Protein AF-A0A7U8C8L4-F1 (afdb_monomer_lite)

pLDDT: mean 82.39, std 16.17, range [39.78, 97.5]

Radius of gyration: 24.32 Å; chains: 1; bounding box: 58×48×78 Å

Structure (mmCIF, N/CA/C/O backbone):
data_AF-A0A7U8C8L4-F1
#
_entry.id   AF-A0A7U8C8L4-F1
#
loop_
_atom_site.group_PDB
_atom_site.id
_atom_site.type_symbol
_atom_site.label_atom_id
_atom_site.label_alt_id
_atom_site.label_comp_id
_atom_site.label_asym_id
_atom_site.label_entity_id
_atom_site.label_seq_id
_atom_site.pdbx_PDB_ins_code
_atom_site.Cartn_x
_atom_site.Cartn_y
_atom_site.Cartn_z
_atom_site.occupancy
_atom_site.B_iso_or_equiv
_atom_site.auth_seq_id
_atom_site.auth_comp_id
_atom_site.auth_asym_id
_atom_site.auth_atom_id
_atom_site.pdbx_PDB_model_num
ATOM 1 N N . MET A 1 1 ? 29.418 40.273 -52.255 1.00 39.78 1 MET A N 1
ATOM 2 C CA . MET A 1 1 ? 29.551 38.890 -51.744 1.00 39.78 1 MET A CA 1
ATOM 3 C C . MET A 1 1 ? 29.027 38.856 -50.315 1.00 39.78 1 MET A C 1
ATOM 5 O O . MET A 1 1 ? 29.601 39.524 -49.470 1.00 39.78 1 MET A O 1
ATOM 9 N N . LYS A 1 2 ? 27.901 38.180 -50.057 1.00 42.75 2 LYS A N 1
ATOM 10 C CA . LYS A 1 2 ? 27.350 37.971 -48.706 1.00 42.75 2 LYS A CA 1
ATOM 11 C C . LYS A 1 2 ? 27.280 36.465 -48.476 1.00 42.75 2 LYS A C 1
ATOM 13 O O . LYS A 1 2 ? 26.476 35.795 -49.112 1.00 42.75 2 LYS A O 1
ATOM 18 N N . THR A 1 3 ? 28.157 35.938 -47.633 1.00 45.53 3 THR A N 1
ATOM 19 C CA . THR A 1 3 ? 28.126 34.543 -47.192 1.00 45.53 3 THR A CA 1
ATOM 20 C C . THR A 1 3 ? 27.130 34.429 -46.042 1.00 45.53 3 THR A C 1
ATOM 22 O O . THR A 1 3 ? 27.342 34.965 -44.958 1.00 45.53 3 THR A O 1
ATOM 25 N N . ILE A 1 4 ? 25.995 33.782 -46.303 1.00 55.31 4 ILE A N 1
ATOM 26 C CA . ILE A 1 4 ? 24.998 33.454 -45.282 1.00 55.31 4 ILE A CA 1
ATOM 27 C C . ILE A 1 4 ? 25.483 32.179 -44.591 1.00 55.31 4 ILE A C 1
ATOM 29 O O . ILE A 1 4 ? 25.500 31.103 -45.184 1.00 55.31 4 ILE A O 1
ATOM 33 N N . SER A 1 5 ? 25.941 32.330 -43.351 1.00 51.25 5 SER A N 1
ATOM 34 C CA . SER A 1 5 ? 26.346 31.228 -42.483 1.00 51.25 5 SER A CA 1
ATOM 35 C C . SER A 1 5 ? 25.094 30.622 -41.844 1.00 51.25 5 SER A C 1
ATOM 37 O O . SER A 1 5 ? 24.495 31.221 -40.951 1.00 51.25 5 SER A O 1
ATOM 39 N N . HIS A 1 6 ? 24.650 29.466 -42.339 1.00 51.16 6 HIS A N 1
ATOM 40 C CA . HIS A 1 6 ? 23.558 28.704 -41.735 1.00 51.16 6 HIS A CA 1
ATOM 41 C C . HIS A 1 6 ? 24.100 27.856 -40.582 1.00 51.16 6 HIS A C 1
ATOM 43 O O . HIS A 1 6 ? 24.660 26.780 -40.782 1.00 51.16 6 HIS A O 1
ATOM 49 N N . LEU A 1 7 ? 23.931 28.364 -39.362 1.00 57.16 7 LEU A N 1
ATOM 50 C CA . LEU A 1 7 ? 24.198 27.638 -38.126 1.00 57.16 7 LEU A CA 1
ATOM 51 C C . LEU A 1 7 ? 23.094 26.585 -37.912 1.00 57.16 7 LEU A C 1
ATOM 53 O O . LEU A 1 7 ? 21.990 26.910 -37.478 1.00 57.16 7 LEU A O 1
ATOM 57 N N . PHE A 1 8 ? 23.378 25.324 -38.242 1.00 57.41 8 PHE A N 1
ATOM 58 C CA . PHE A 1 8 ? 22.515 24.186 -37.915 1.00 57.41 8 PHE A CA 1
ATOM 59 C C . PHE A 1 8 ? 22.653 23.848 -36.425 1.00 57.41 8 PHE A C 1
ATOM 61 O O . PHE A 1 8 ? 23.671 23.314 -35.989 1.00 57.41 8 PHE A O 1
ATOM 68 N N . ILE A 1 9 ? 21.622 24.155 -35.636 1.00 66.44 9 ILE A N 1
ATOM 69 C CA . ILE A 1 9 ? 21.519 23.723 -34.238 1.00 66.44 9 ILE A CA 1
ATOM 70 C C . ILE A 1 9 ? 21.009 22.278 -34.237 1.00 66.44 9 ILE A C 1
ATOM 72 O O . ILE A 1 9 ? 19.838 22.021 -34.513 1.00 66.44 9 ILE A O 1
ATOM 76 N N . ALA A 1 10 ? 21.895 21.326 -33.951 1.00 62.41 10 ALA A N 1
ATOM 77 C CA . ALA A 1 10 ? 21.530 19.930 -33.745 1.00 62.41 10 ALA A CA 1
ATOM 78 C C . ALA A 1 10 ? 20.925 19.758 -32.341 1.00 62.41 10 ALA A C 1
ATOM 80 O O . ALA A 1 10 ? 21.629 19.847 -31.336 1.00 62.41 10 ALA A O 1
ATOM 81 N N . LEU A 1 11 ? 19.614 19.519 -32.270 1.00 63.62 11 LEU A N 1
ATOM 82 C CA . LEU A 1 11 ? 18.916 19.184 -31.030 1.00 63.62 11 LEU A CA 1
ATOM 83 C C . LEU A 1 11 ? 19.072 17.674 -30.777 1.00 63.62 11 LEU A C 1
ATOM 85 O O . LEU A 1 11 ? 18.317 16.863 -31.312 1.00 63.62 11 LEU A O 1
ATOM 89 N N . SER A 1 12 ? 20.083 17.268 -30.009 1.00 66.56 12 SER A N 1
ATOM 90 C CA . SER A 1 12 ? 20.223 15.874 -29.583 1.00 66.56 12 SER A CA 1
ATOM 91 C C . SER A 1 12 ? 19.202 15.568 -28.485 1.00 66.56 12 SER A C 1
ATOM 93 O O . SER A 1 12 ? 19.330 15.995 -27.339 1.00 66.56 12 SER A O 1
ATOM 95 N N . VAL A 1 13 ? 18.155 14.819 -28.840 1.00 69.44 13 VAL A N 1
ATOM 96 C CA . VAL A 1 13 ? 17.206 14.262 -27.870 1.00 69.44 13 VAL A CA 1
ATOM 97 C C . VAL A 1 13 ? 17.934 13.187 -27.068 1.00 69.44 13 VAL A C 1
ATOM 99 O O . VAL A 1 13 ? 18.140 12.067 -27.531 1.00 69.44 13 VAL A O 1
ATOM 102 N N . VAL A 1 14 ? 18.358 13.539 -25.857 1.00 70.81 14 VAL A N 1
ATOM 103 C CA . VAL A 1 14 ? 18.862 12.569 -24.885 1.00 70.81 14 VAL A CA 1
ATOM 104 C C . VAL A 1 14 ? 17.651 11.851 -24.292 1.00 70.81 14 VAL A C 1
ATOM 106 O O . VAL A 1 14 ? 16.959 12.390 -23.431 1.00 70.81 14 VAL A O 1
ATOM 109 N N . CYS A 1 15 ? 17.370 10.636 -24.767 1.00 60.38 15 CYS A N 1
ATOM 110 C CA . CYS A 1 15 ? 16.379 9.755 -24.153 1.00 60.38 15 CYS A CA 1
ATOM 111 C C . CYS A 1 15 ? 16.903 9.287 -22.790 1.00 60.38 15 CYS A C 1
ATOM 113 O O . CYS A 1 15 ? 17.660 8.320 -22.696 1.00 60.38 15 CYS A O 1
ATOM 115 N N . THR A 1 16 ? 16.522 9.976 -21.717 1.00 64.06 16 THR A N 1
ATOM 116 C CA . THR A 1 16 ? 16.700 9.445 -20.368 1.00 64.06 16 THR A CA 1
ATOM 117 C C . THR A 1 16 ? 15.695 8.314 -20.159 1.00 64.06 16 THR A C 1
ATOM 119 O O . THR A 1 16 ? 14.498 8.460 -20.407 1.00 64.06 16 THR A O 1
ATOM 122 N N . ASN A 1 17 ? 16.181 7.151 -19.723 1.00 57.06 17 ASN A N 1
ATOM 123 C CA . ASN A 1 17 ? 15.323 6.035 -19.337 1.00 57.06 17 ASN A CA 1
ATOM 124 C C . ASN A 1 17 ? 14.608 6.398 -18.027 1.00 57.06 17 ASN A C 1
ATOM 126 O O . ASN A 1 17 ? 15.096 6.096 -16.938 1.00 57.06 17 ASN A O 1
ATOM 130 N N . VAL A 1 18 ? 13.467 7.082 -18.122 1.00 66.62 18 VAL A N 1
ATOM 131 C CA . VAL A 1 18 ? 12.547 7.239 -16.994 1.00 66.62 18 VAL A CA 1
ATOM 132 C C . VAL A 1 18 ? 11.972 5.861 -16.697 1.00 66.62 18 VAL A C 1
ATOM 134 O O . VAL A 1 18 ? 11.106 5.360 -17.410 1.00 66.62 18 VAL A O 1
ATOM 137 N N . VAL A 1 19 ? 12.484 5.221 -15.648 1.00 69.38 19 VAL A N 1
ATOM 138 C CA . VAL A 1 19 ? 11.859 4.019 -15.100 1.00 69.38 19 VAL A CA 1
ATOM 139 C C . VAL A 1 19 ? 10.540 4.468 -14.480 1.00 69.38 19 VAL A C 1
ATOM 141 O O . VAL A 1 19 ? 10.538 5.246 -13.524 1.00 69.38 19 VAL A O 1
ATOM 144 N N . ALA A 1 20 ? 9.423 4.019 -15.052 1.00 80.12 20 ALA A N 1
ATOM 145 C CA . ALA A 1 20 ? 8.114 4.227 -14.454 1.00 80.12 20 ALA A CA 1
ATOM 146 C C . ALA A 1 20 ? 8.134 3.654 -13.029 1.00 80.12 20 ALA A C 1
ATOM 148 O O . ALA A 1 20 ? 8.595 2.534 -12.803 1.00 80.12 20 ALA A O 1
ATOM 149 N N . GLU A 1 21 ? 7.691 4.448 -12.059 1.00 90.88 21 GLU A N 1
ATOM 150 C CA . GLU A 1 21 ? 7.611 4.044 -10.661 1.00 90.88 21 GLU A CA 1
ATOM 151 C C . GLU A 1 21 ? 6.264 4.485 -10.105 1.00 90.88 21 GLU A C 1
ATOM 153 O O . GLU A 1 21 ? 5.919 5.668 -10.202 1.00 90.88 21 GLU A O 1
ATOM 158 N N . VAL A 1 22 ? 5.549 3.547 -9.480 1.00 94.31 22 VAL A N 1
ATOM 159 C CA . VAL A 1 22 ? 4.320 3.814 -8.734 1.00 94.31 22 VAL A CA 1
ATOM 160 C C . VAL A 1 22 ? 4.601 4.914 -7.725 1.00 94.31 22 VAL A C 1
ATOM 162 O O . VAL A 1 22 ? 5.500 4.793 -6.890 1.00 94.31 22 VAL A O 1
ATOM 165 N N . LYS A 1 23 ? 3.829 5.991 -7.794 1.00 94.62 23 LYS A N 1
ATOM 166 C CA . LYS A 1 23 ? 3.961 7.161 -6.929 1.00 94.62 23 LYS A CA 1
ATOM 167 C C . LYS A 1 23 ? 3.084 7.015 -5.695 1.00 94.62 23 LYS A C 1
ATOM 169 O O . LYS A 1 23 ? 2.003 6.433 -5.747 1.00 94.62 23 LYS A O 1
ATOM 174 N N . ASP A 1 24 ? 3.522 7.614 -4.593 1.00 95.19 24 ASP A N 1
ATOM 175 C CA . ASP A 1 24 ? 2.828 7.529 -3.303 1.00 95.19 24 ASP A CA 1
ATOM 176 C C . ASP A 1 24 ? 1.371 8.000 -3.404 1.00 95.19 24 ASP A C 1
ATOM 178 O O . ASP A 1 24 ? 0.472 7.322 -2.916 1.00 95.19 24 ASP A O 1
ATOM 182 N N . TYR A 1 25 ? 1.102 9.093 -4.129 1.00 95.56 25 TYR A N 1
ATOM 183 C CA . TYR A 1 25 ? -0.261 9.610 -4.303 1.00 95.56 25 TYR A CA 1
ATOM 184 C C . TYR A 1 25 ? -1.214 8.606 -4.978 1.00 95.56 25 TYR A C 1
ATOM 186 O O . TYR A 1 25 ? -2.409 8.602 -4.678 1.00 95.56 25 TYR A O 1
ATOM 194 N N . GLN A 1 26 ? -0.708 7.734 -5.859 1.00 96.75 26 GLN A N 1
ATOM 195 C CA . GLN A 1 26 ? -1.521 6.702 -6.510 1.00 96.75 26 GLN A CA 1
ATOM 196 C C . GLN A 1 26 ? -1.948 5.640 -5.49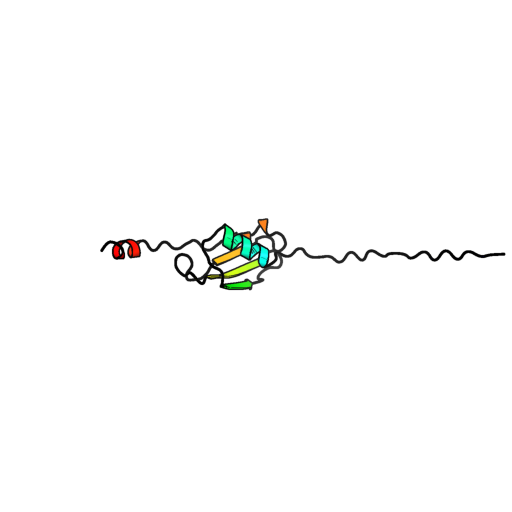0 1.00 96.75 26 GLN A C 1
ATOM 198 O O . GLN A 1 26 ? -3.110 5.234 -5.461 1.00 96.75 26 GLN A O 1
ATOM 203 N N . VAL A 1 27 ? -1.035 5.254 -4.593 1.00 96.88 27 VAL A N 1
ATOM 204 C CA . VAL A 1 27 ? -1.307 4.315 -3.494 1.00 96.88 27 VAL A CA 1
ATOM 205 C C . VAL A 1 27 ? -2.269 4.930 -2.479 1.00 96.88 27 VAL A C 1
ATOM 207 O O . VAL A 1 27 ? -3.207 4.268 -2.043 1.00 96.88 27 VAL A O 1
ATOM 210 N N . ILE A 1 28 ? -2.093 6.212 -2.148 1.00 96.19 28 ILE A N 1
ATOM 211 C CA . ILE A 1 28 ? -3.002 6.952 -1.259 1.00 96.19 28 ILE A CA 1
ATOM 212 C C . ILE A 1 28 ? -4.424 6.949 -1.825 1.00 96.19 28 ILE A C 1
ATOM 214 O O . ILE A 1 28 ? -5.373 6.653 -1.100 1.00 96.19 28 ILE A O 1
ATOM 218 N N . ARG A 1 29 ? -4.575 7.225 -3.125 1.00 96.62 29 ARG A N 1
ATOM 219 C CA . ARG A 1 29 ? -5.877 7.194 -3.799 1.00 96.62 29 ARG A CA 1
ATOM 220 C C . ARG A 1 29 ? -6.500 5.799 -3.768 1.00 96.62 29 ARG A C 1
ATOM 222 O O . ARG A 1 29 ? -7.689 5.683 -3.492 1.00 96.62 29 ARG A O 1
ATOM 229 N N . LEU A 1 30 ? -5.714 4.751 -4.027 1.00 96.94 30 LEU A N 1
ATOM 230 C CA . LEU A 1 30 ? -6.188 3.369 -3.938 1.00 96.94 30 LEU A CA 1
ATOM 231 C C . LEU A 1 30 ? -6.734 3.059 -2.539 1.00 96.94 30 LEU A C 1
ATOM 233 O O . LEU A 1 30 ? -7.838 2.532 -2.436 1.00 96.94 30 LEU A O 1
ATOM 237 N N . ILE A 1 31 ? -5.984 3.405 -1.486 1.00 95.56 31 ILE A N 1
ATOM 238 C CA . ILE A 1 31 ? -6.391 3.198 -0.089 1.00 95.56 31 ILE A CA 1
ATOM 239 C C . ILE A 1 31 ? -7.719 3.908 0.178 1.00 95.56 31 ILE A C 1
ATOM 241 O O . ILE A 1 31 ? -8.679 3.250 0.558 1.00 95.56 31 ILE A O 1
ATOM 245 N N . ALA A 1 32 ? -7.813 5.203 -0.130 1.00 94.06 32 ALA A N 1
ATOM 246 C CA . ALA A 1 32 ? -9.031 5.984 0.093 1.00 94.06 32 ALA A CA 1
ATOM 247 C C . ALA A 1 32 ? -10.256 5.457 -0.683 1.00 94.06 32 ALA A C 1
ATOM 249 O O . ALA A 1 32 ? -11.388 5.637 -0.248 1.00 94.06 32 ALA A O 1
ATOM 250 N N . MET A 1 33 ? -10.049 4.822 -1.842 1.00 94.94 33 MET A N 1
ATOM 251 C CA . MET A 1 33 ? -11.135 4.274 -2.663 1.00 94.94 33 MET A CA 1
ATOM 252 C C . MET A 1 33 ? -11.547 2.848 -2.286 1.00 94.94 33 MET A C 1
ATOM 254 O O . MET A 1 33 ? -12.633 2.412 -2.669 1.00 94.94 33 MET A O 1
ATOM 258 N N . LYS A 1 34 ? -10.659 2.076 -1.655 1.00 94.88 34 LYS A N 1
ATOM 259 C CA . LYS A 1 34 ? -10.836 0.627 -1.462 1.00 94.88 34 LYS A CA 1
ATOM 260 C C . LYS A 1 34 ? -1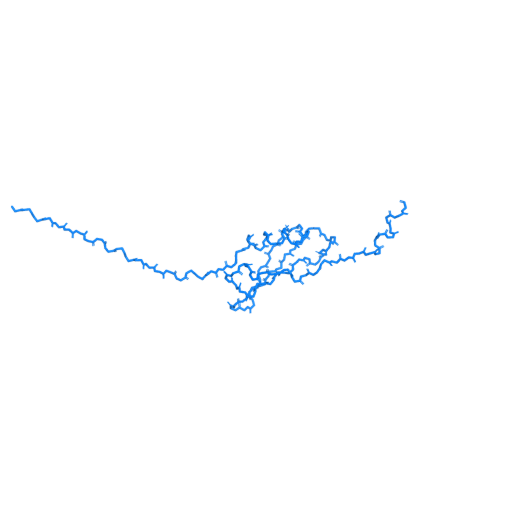0.838 0.198 -0.002 1.00 94.88 34 LYS A C 1
ATOM 262 O O . LYS A 1 34 ? -11.089 -0.972 0.267 1.00 94.88 34 LYS A O 1
ATOM 267 N N . SER A 1 35 ? -10.577 1.106 0.927 1.00 92.06 35 SER A N 1
ATOM 268 C CA . SER A 1 35 ? -10.708 0.853 2.352 1.00 92.06 35 SER A CA 1
ATOM 269 C C . SER A 1 35 ? -11.213 2.089 3.084 1.00 92.06 35 SER A C 1
ATOM 271 O O . SER A 1 35 ? -11.145 3.209 2.589 1.00 92.06 35 SER A O 1
ATOM 273 N N . GLU A 1 36 ? -11.697 1.877 4.303 1.00 90.56 36 GLU A N 1
ATOM 274 C CA . GLU A 1 36 ? -12.093 2.960 5.205 1.00 90.56 36 GLU A CA 1
ATOM 275 C C . GLU A 1 36 ? -10.904 3.576 5.957 1.00 90.56 36 GLU A C 1
ATOM 277 O O . GLU A 1 36 ? -11.105 4.404 6.839 1.00 90.56 36 GLU A O 1
ATOM 282 N N . CYS A 1 37 ? -9.666 3.170 5.661 1.00 90.94 37 CYS A N 1
ATOM 283 C CA . CYS A 1 37 ? -8.481 3.673 6.351 1.00 90.94 37 CYS A CA 1
ATOM 284 C C . CYS A 1 37 ? -8.303 5.181 6.114 1.00 90.94 37 CYS A C 1
ATOM 286 O O . CYS A 1 37 ? -7.944 5.620 5.017 1.00 90.94 37 CYS A O 1
ATOM 288 N N . GLN A 1 38 ? -8.478 5.972 7.169 1.00 88.50 38 GLN A N 1
ATOM 289 C CA . GLN A 1 38 ? -8.105 7.379 7.209 1.00 88.50 38 GLN A CA 1
ATOM 290 C C . GLN A 1 38 ? -6.595 7.468 7.419 1.00 88.50 38 GLN A C 1
ATOM 292 O O . GLN A 1 38 ? -6.079 7.383 8.530 1.00 88.50 38 GLN A O 1
ATOM 297 N N . ARG A 1 39 ? -5.867 7.546 6.308 1.00 85.75 39 ARG A N 1
ATOM 298 C CA . ARG A 1 39 ? -4.406 7.498 6.299 1.00 85.75 39 ARG A CA 1
ATOM 299 C C . ARG A 1 39 ? -3.789 8.717 6.990 1.00 85.75 39 ARG A C 1
ATOM 301 O O . ARG A 1 39 ? -4.008 9.845 6.554 1.00 85.75 39 ARG A O 1
ATOM 308 N N . GLU A 1 40 ? -2.887 8.461 7.930 1.00 86.88 40 GLU A N 1
ATOM 309 C CA . GLU A 1 40 ? -1.980 9.467 8.501 1.00 86.88 40 GLU A CA 1
ATOM 310 C C . GLU A 1 40 ? -0.641 9.481 7.757 1.00 86.88 40 GLU A C 1
ATOM 312 O O . GLU A 1 40 ? -0.200 10.505 7.237 1.00 86.88 40 GLU A O 1
ATOM 317 N N . ASP A 1 41 ? -0.030 8.304 7.630 1.00 92.69 41 ASP A N 1
ATOM 318 C CA . ASP A 1 41 ? 1.333 8.131 7.131 1.00 92.69 41 ASP A CA 1
ATOM 319 C C . ASP A 1 41 ? 1.404 6.998 6.096 1.00 92.69 41 ASP A C 1
ATOM 321 O O . ASP A 1 41 ? 0.546 6.110 6.073 1.00 92.69 41 ASP A O 1
ATOM 325 N N . LEU A 1 42 ? 2.406 7.037 5.215 1.00 95.69 42 LEU A N 1
ATOM 326 C CA . LEU A 1 42 ? 2.671 6.019 4.200 1.00 95.69 42 LEU A CA 1
ATOM 327 C C . LEU A 1 42 ? 4.171 5.747 4.110 1.00 95.69 42 LEU A C 1
ATOM 329 O O . LEU A 1 42 ? 4.947 6.589 3.676 1.00 95.69 42 LEU A O 1
ATOM 333 N N . ASN A 1 43 ? 4.556 4.519 4.432 1.00 96.19 43 ASN A N 1
ATOM 334 C CA . ASN A 1 43 ? 5.931 4.062 4.334 1.00 96.19 43 ASN A CA 1
ATOM 335 C C . ASN A 1 43 ? 6.092 3.122 3.140 1.00 96.19 43 ASN A C 1
ATOM 337 O O . ASN A 1 43 ? 5.319 2.175 2.967 1.00 96.19 43 ASN A O 1
ATOM 341 N N . ARG A 1 44 ? 7.117 3.371 2.322 1.00 94.19 44 ARG A N 1
ATOM 342 C CA . ARG A 1 44 ? 7.495 2.533 1.180 1.00 94.19 44 ARG A CA 1
ATOM 343 C C . ARG A 1 44 ? 8.568 1.531 1.597 1.00 94.19 44 ARG A C 1
ATOM 345 O O . ARG A 1 44 ? 9.615 1.906 2.111 1.00 94.19 44 ARG A O 1
ATOM 352 N N . PHE A 1 45 ? 8.341 0.263 1.279 1.00 91.62 45 PHE A N 1
ATOM 353 C CA . PHE A 1 45 ? 9.286 -0.830 1.472 1.00 91.62 45 PHE A CA 1
ATOM 354 C C . PHE A 1 45 ? 9.636 -1.425 0.115 1.00 91.62 45 PHE A C 1
ATOM 356 O O . PHE A 1 45 ? 8.833 -2.111 -0.525 1.00 91.62 45 PHE A O 1
ATOM 363 N N . ASN A 1 46 ? 10.859 -1.159 -0.330 1.00 79.81 46 ASN A N 1
ATOM 364 C CA . ASN A 1 46 ? 11.372 -1.709 -1.570 1.00 79.81 46 ASN A CA 1
ATOM 365 C C . ASN A 1 46 ? 12.103 -3.021 -1.263 1.00 79.81 46 ASN A C 1
ATOM 367 O O . ASN A 1 46 ? 13.211 -3.007 -0.731 1.00 79.81 46 ASN A O 1
ATOM 371 N N . ARG A 1 47 ? 11.437 -4.153 -1.513 1.00 67.88 47 ARG A N 1
ATOM 372 C CA . ARG A 1 47 ? 12.003 -5.491 -1.270 1.00 67.88 47 ARG A CA 1
ATOM 373 C C . ARG A 1 47 ? 12.545 -6.155 -2.533 1.00 67.88 47 ARG A C 1
ATOM 375 O O . ARG A 1 47 ? 13.398 -7.024 -2.410 1.00 67.88 47 ARG A O 1
ATOM 382 N N . ASP A 1 48 ? 12.078 -5.765 -3.718 1.00 77.31 48 ASP A N 1
ATOM 383 C CA . ASP A 1 48 ? 12.404 -6.437 -4.976 1.00 77.31 48 ASP A CA 1
ATOM 384 C C . ASP A 1 48 ? 12.512 -5.424 -6.128 1.00 77.31 48 ASP A C 1
ATOM 386 O O . ASP A 1 48 ? 11.838 -4.399 -6.140 1.00 77.31 48 ASP A O 1
ATOM 390 N N . LYS A 1 49 ? 13.341 -5.701 -7.142 1.00 84.81 49 LYS A N 1
ATOM 391 C CA . LYS A 1 49 ? 13.490 -4.797 -8.299 1.00 84.81 49 LYS A CA 1
ATOM 392 C C . LYS A 1 49 ? 12.192 -4.636 -9.103 1.00 84.81 49 LYS A C 1
ATOM 394 O O . LYS A 1 49 ? 12.027 -3.604 -9.764 1.00 84.81 49 LYS A O 1
ATOM 399 N N . LYS A 1 50 ? 11.299 -5.629 -9.056 1.00 90.62 50 LYS A N 1
ATOM 400 C CA . LYS A 1 50 ? 10.060 -5.712 -9.838 1.00 90.62 50 LYS A CA 1
ATOM 401 C C . LYS A 1 50 ? 8.809 -5.339 -9.058 1.00 90.62 50 LYS A C 1
ATOM 403 O O . LYS A 1 50 ? 7.851 -4.921 -9.687 1.00 90.62 50 LYS A O 1
ATOM 408 N N . SER A 1 51 ? 8.806 -5.457 -7.733 1.00 94.12 51 SER A N 1
ATOM 409 C CA . SER A 1 51 ? 7.617 -5.195 -6.914 1.00 94.12 51 SER A CA 1
ATOM 410 C C . SER A 1 51 ? 7.891 -4.167 -5.828 1.00 94.12 51 SER A C 1
ATOM 412 O O . SER A 1 51 ? 9.031 -3.919 -5.441 1.00 94.12 51 SER A O 1
ATOM 414 N N . VAL A 1 52 ? 6.830 -3.559 -5.313 1.00 95.12 52 VAL A N 1
ATOM 415 C CA . VAL A 1 52 ? 6.926 -2.607 -4.205 1.00 95.12 52 VAL A CA 1
ATOM 416 C C . VAL A 1 52 ? 5.801 -2.851 -3.215 1.00 95.12 52 VAL A C 1
ATOM 418 O O . VAL A 1 52 ? 4.684 -3.217 -3.585 1.00 95.12 52 VAL A O 1
ATOM 421 N N . THR A 1 53 ? 6.115 -2.696 -1.932 1.00 96.75 53 THR A N 1
ATOM 422 C CA . THR A 1 53 ? 5.141 -2.819 -0.849 1.00 96.75 53 THR A CA 1
ATOM 423 C C . THR A 1 53 ? 5.069 -1.509 -0.085 1.00 96.75 53 THR A C 1
ATOM 425 O O . THR A 1 53 ? 6.086 -0.869 0.161 1.00 96.75 53 THR A 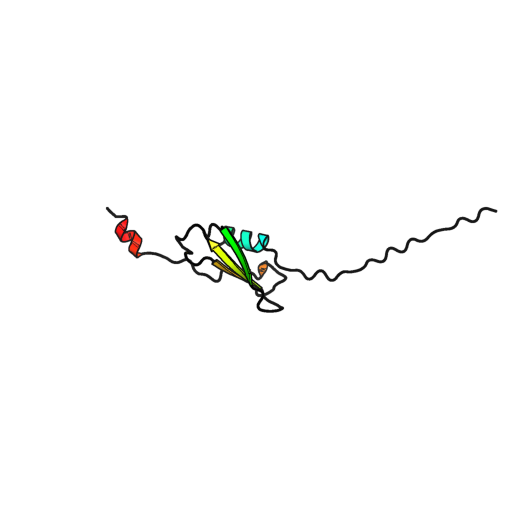O 1
ATOM 428 N N . PHE A 1 54 ? 3.868 -1.129 0.322 1.00 96.50 54 PHE A N 1
ATOM 429 C CA . PHE A 1 54 ? 3.612 0.042 1.144 1.00 96.50 54 PHE A CA 1
ATOM 430 C C . PHE A 1 54 ? 2.907 -0.369 2.432 1.00 96.50 54 PHE A C 1
ATOM 432 O O . PHE A 1 54 ? 2.082 -1.285 2.422 1.00 96.50 54 PHE A O 1
ATOM 439 N N . GLN A 1 55 ? 3.205 0.331 3.523 1.00 96.94 55 GLN A N 1
ATOM 440 C CA . GLN A 1 55 ? 2.456 0.255 4.773 1.00 96.94 55 GLN A CA 1
ATOM 441 C C . GLN A 1 55 ? 1.908 1.639 5.091 1.00 96.94 55 GLN A C 1
ATOM 443 O O . GLN A 1 55 ? 2.677 2.581 5.285 1.00 96.94 55 GLN A O 1
ATOM 448 N N . ALA A 1 56 ? 0.591 1.754 5.174 1.00 95.81 56 ALA A N 1
ATOM 449 C CA . ALA A 1 56 ? -0.061 2.962 5.645 1.00 95.81 56 ALA A CA 1
ATOM 450 C C . ALA A 1 56 ? -0.507 2.796 7.097 1.00 95.81 56 ALA A C 1
ATOM 452 O O . ALA A 1 56 ? -1.025 1.739 7.463 1.00 95.81 56 ALA A O 1
ATOM 453 N N . LYS A 1 57 ? -0.330 3.845 7.902 1.00 95.19 57 LYS A N 1
ATOM 454 C CA . LYS A 1 57 ? -0.926 3.945 9.242 1.00 95.19 57 LYS A CA 1
ATOM 455 C C . LYS A 1 57 ? -2.296 4.610 9.126 1.00 95.19 57 LYS A C 1
ATOM 457 O O . LYS A 1 57 ? -2.426 5.599 8.401 1.00 95.19 57 LYS A O 1
ATOM 462 N N . CYS A 1 58 ? -3.294 4.057 9.810 1.00 92.25 58 CYS A N 1
ATOM 463 C CA . CYS A 1 58 ? -4.662 4.575 9.818 1.00 92.25 58 CYS A CA 1
ATOM 464 C C . CYS A 1 58 ? -4.940 5.241 11.168 1.00 92.25 58 CYS A C 1
ATOM 466 O O . CYS A 1 58 ? -4.682 4.625 12.200 1.00 92.25 58 CYS A O 1
ATOM 468 N N . SER A 1 59 ? -5.492 6.455 11.158 1.00 88.00 59 SER A N 1
ATOM 469 C CA . SER A 1 59 ? -5.943 7.148 12.373 1.00 88.00 59 SER A CA 1
ATOM 470 C C . SER A 1 59 ? -7.168 6.468 12.985 1.00 88.00 59 SER A C 1
ATOM 472 O O . SER A 1 59 ? -7.325 6.395 14.203 1.00 88.00 59 SER A O 1
ATOM 474 N N . ASN A 1 60 ? -8.048 5.930 12.137 1.00 79.00 60 ASN A N 1
ATOM 475 C CA . ASN A 1 60 ? -9.234 5.205 12.557 1.00 79.00 60 ASN A CA 1
ATOM 476 C C . ASN A 1 60 ? -8.933 3.709 12.721 1.00 79.00 60 ASN A C 1
ATOM 478 O O . ASN A 1 60 ? -8.938 2.914 11.782 1.00 79.00 60 ASN A O 1
ATOM 482 N N . VAL A 1 61 ? -8.719 3.303 13.968 1.00 74.38 61 VAL A N 1
ATOM 483 C CA . VAL A 1 61 ? -8.391 1.916 14.336 1.00 74.38 61 VAL A CA 1
ATOM 484 C C . VAL A 1 61 ? -9.590 0.955 14.308 1.00 74.38 61 VAL A C 1
ATOM 486 O O . VAL A 1 61 ? -9.465 -0.180 14.759 1.00 74.38 61 VAL A O 1
ATOM 489 N N . SER A 1 62 ? -10.743 1.379 13.774 1.00 74.69 62 SER A N 1
ATOM 490 C CA . SER A 1 62 ? -11.982 0.590 13.761 1.00 74.69 62 SER A CA 1
ATOM 491 C C . SER A 1 62 ? -11.824 -0.722 12.996 1.00 74.69 62 SER A C 1
ATOM 493 O O . SER A 1 62 ? -12.014 -1.784 13.571 1.00 74.69 62 SER A O 1
ATOM 495 N N . HIS A 1 63 ? -11.432 -0.658 11.722 1.00 84.38 63 HIS A N 1
ATOM 496 C CA . HIS A 1 63 ? -11.310 -1.835 10.851 1.00 84.38 63 HIS A CA 1
ATOM 497 C C . HIS A 1 63 ? -9.852 -2.213 10.551 1.00 84.38 63 HIS A C 1
ATOM 499 O O . HIS A 1 63 ? -9.569 -3.358 10.193 1.00 84.38 63 HIS A O 1
ATOM 505 N N . TYR A 1 64 ? -8.915 -1.272 10.719 1.00 90.12 64 TYR A N 1
ATOM 506 C CA . TYR A 1 64 ? -7.497 -1.431 10.373 1.00 90.12 64 TYR A CA 1
ATOM 507 C C . TYR A 1 64 ? -6.567 -0.939 11.497 1.00 90.12 64 TYR A C 1
ATOM 509 O O . TYR A 1 64 ? -5.781 -0.017 11.280 1.00 90.12 64 TYR A O 1
ATOM 517 N N . PRO A 1 65 ? -6.613 -1.544 12.700 1.00 89.44 65 PRO A N 1
ATOM 518 C CA . PRO A 1 65 ? -5.814 -1.096 13.847 1.00 89.44 65 PRO A CA 1
ATOM 519 C C . PRO A 1 65 ? -4.299 -1.163 13.602 1.00 89.44 65 PRO A C 1
ATOM 521 O O . PRO A 1 65 ? -3.549 -0.359 14.141 1.00 89.44 65 PRO A O 1
ATOM 524 N N . ASP A 1 66 ? -3.854 -2.082 12.743 1.00 90.94 66 ASP A N 1
ATOM 525 C CA . AS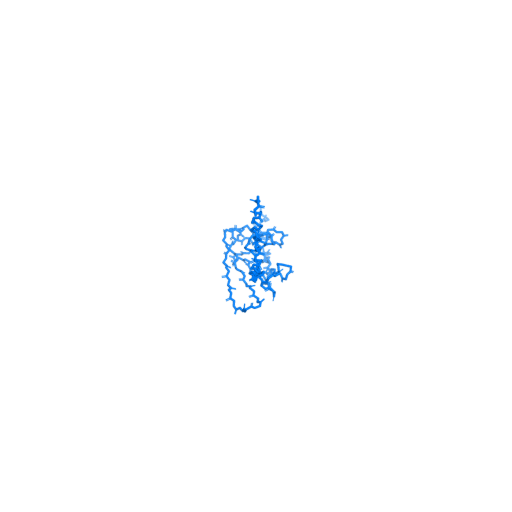P A 1 66 ? -2.441 -2.256 12.377 1.00 90.94 66 ASP A CA 1
ATOM 526 C C . ASP A 1 66 ? -2.073 -1.513 11.074 1.00 90.94 66 ASP A C 1
ATOM 528 O O . ASP A 1 66 ? -0.972 -1.661 10.534 1.00 90.94 66 ASP A O 1
ATOM 532 N N . GLY A 1 67 ? -3.010 -0.733 10.527 1.00 93.81 67 GLY A N 1
ATOM 533 C CA . GLY A 1 67 ? -2.875 -0.084 9.232 1.00 93.81 67 GLY A CA 1
ATOM 534 C C . GLY A 1 67 ? -3.188 -0.987 8.033 1.00 93.81 67 GLY A C 1
ATOM 535 O O . GLY A 1 67 ? -3.610 -2.138 8.171 1.00 93.81 67 GLY A O 1
ATOM 536 N N . VAL A 1 68 ? -2.956 -0.471 6.823 1.00 95.69 68 VAL A N 1
ATOM 537 C CA . VAL A 1 68 ? -3.162 -1.213 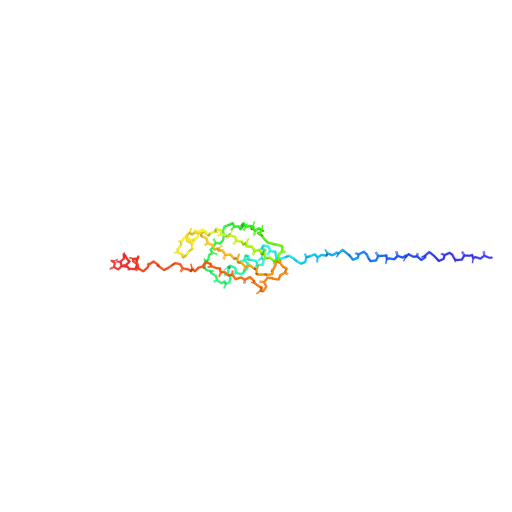5.567 1.00 95.69 68 VAL A CA 1
ATOM 538 C C . VAL A 1 68 ? -1.851 -1.453 4.832 1.00 95.69 68 VAL A C 1
ATOM 540 O O . VAL A 1 68 ? -1.040 -0.546 4.641 1.00 95.69 68 VAL A O 1
ATOM 543 N N . LYS A 1 69 ? -1.660 -2.691 4.375 1.00 96.88 69 LYS A N 1
ATOM 544 C CA . LYS A 1 69 ? -0.548 -3.085 3.515 1.00 96.88 69 LYS A CA 1
ATOM 545 C C . LYS A 1 69 ? -1.006 -3.100 2.065 1.00 96.88 69 LYS A C 1
ATOM 547 O O . LYS A 1 69 ? -2.006 -3.742 1.747 1.00 96.88 69 LYS A O 1
ATOM 552 N N . VAL A 1 70 ? -0.259 -2.442 1.186 1.00 97.12 70 VAL A N 1
ATOM 553 C CA . VAL A 1 70 ? -0.484 -2.468 -0.265 1.00 97.12 70 VAL A CA 1
ATOM 554 C C . VAL A 1 70 ? 0.696 -3.146 -0.938 1.00 97.12 70 VAL A C 1
ATOM 556 O O . VAL A 1 70 ? 1.842 -2.821 -0.641 1.00 97.12 70 VAL A O 1
ATOM 559 N N . HIS A 1 71 ? 0.424 -4.073 -1.849 1.00 97.31 71 HIS A N 1
ATOM 560 C CA . HIS A 1 71 ? 1.442 -4.721 -2.666 1.00 97.31 71 HIS A CA 1
ATOM 561 C C . HIS A 1 71 ? 1.170 -4.459 -4.144 1.00 97.31 71 HIS A C 1
ATOM 563 O O . HIS A 1 71 ? 0.056 -4.696 -4.605 1.00 97.31 71 HIS A O 1
ATOM 569 N N . CYS A 1 72 ? 2.185 -3.999 -4.870 1.00 96.19 72 CYS A N 1
ATOM 570 C CA . CYS A 1 72 ? 2.159 -3.833 -6.319 1.00 96.19 72 CYS A CA 1
ATOM 571 C C . CYS A 1 72 ? 3.129 -4.844 -6.925 1.00 96.19 72 CYS A C 1
ATOM 573 O O . CYS A 1 72 ? 4.332 -4.778 -6.654 1.00 96.19 72 CYS A O 1
ATOM 575 N N . SER A 1 73 ? 2.609 -5.790 -7.711 1.00 95.56 73 SER A N 1
ATOM 576 C CA . SER A 1 73 ? 3.435 -6.827 -8.343 1.00 95.56 73 SER A CA 1
ATOM 577 C C . SER A 1 73 ? 4.336 -6.270 -9.446 1.00 95.56 73 SER A C 1
ATOM 579 O O . SER A 1 73 ? 5.333 -6.903 -9.782 1.00 95.56 73 SER A O 1
ATOM 581 N N . ASP A 1 74 ? 3.993 -5.092 -9.976 1.00 93.94 74 ASP A N 1
ATOM 582 C CA . ASP A 1 74 ? 4.822 -4.285 -10.863 1.00 93.94 74 ASP A CA 1
ATOM 583 C C . ASP A 1 74 ? 5.078 -2.909 -10.222 1.00 93.94 74 ASP A C 1
ATOM 585 O O . ASP A 1 74 ? 4.162 -2.130 -9.955 1.00 93.94 74 ASP A O 1
ATOM 589 N N . ARG A 1 75 ? 6.350 -2.602 -9.962 1.00 92.81 75 ARG A N 1
ATOM 590 C CA . ARG A 1 75 ? 6.803 -1.346 -9.354 1.00 92.81 75 ARG A CA 1
ATOM 591 C C . ARG A 1 75 ? 6.604 -0.133 -10.263 1.00 92.81 75 ARG A C 1
ATOM 593 O O . ARG A 1 75 ? 6.675 0.981 -9.750 1.00 92.81 75 ARG A O 1
ATOM 600 N N . GLY A 1 76 ? 6.353 -0.322 -11.557 1.00 93.31 76 GLY A N 1
ATOM 601 C CA . GLY A 1 76 ? 6.086 0.745 -12.520 1.00 93.31 76 GLY A CA 1
ATOM 602 C C . GLY A 1 76 ? 4.622 0.925 -12.911 1.00 93.31 76 GLY A C 1
ATOM 603 O O . GLY A 1 76 ? 4.331 1.876 -13.630 1.00 93.31 76 GLY A O 1
ATOM 604 N N . ASP A 1 77 ? 3.716 0.065 -12.437 1.00 94.56 77 ASP A N 1
ATOM 605 C CA . ASP A 1 77 ? 2.301 0.093 -12.821 1.00 94.56 77 ASP A CA 1
ATOM 606 C C . ASP A 1 77 ? 1.381 0.035 -11.595 1.00 94.56 77 ASP A C 1
ATOM 608 O O . ASP A 1 77 ? 1.248 -1.002 -10.934 1.00 94.56 77 ASP A O 1
ATOM 612 N N . GLU A 1 78 ? 0.694 1.142 -11.300 1.00 94.00 78 GLU A N 1
ATOM 613 C CA . GLU A 1 78 ? -0.201 1.233 -10.147 1.00 94.00 78 GLU A CA 1
ATOM 614 C C . GLU A 1 78 ? -1.430 0.327 -10.266 1.00 94.00 78 GLU A C 1
ATOM 616 O O . GLU A 1 78 ? -2.038 -0.028 -9.255 1.00 94.00 78 GLU A O 1
ATOM 621 N N . ARG A 1 79 ? -1.789 -0.105 -11.481 1.00 95.31 79 ARG A N 1
ATOM 622 C CA . ARG A 1 79 ? -2.903 -1.040 -11.710 1.00 95.31 79 ARG A CA 1
ATOM 623 C C . ARG A 1 79 ? -2.601 -2.427 -11.146 1.00 95.31 79 ARG A C 1
ATOM 625 O O . ARG A 1 79 ? -3.521 -3.208 -10.910 1.00 95.31 79 ARG A O 1
ATOM 632 N N . SER A 1 80 ? -1.324 -2.724 -10.896 1.00 96.50 80 SER A N 1
ATOM 633 C CA . SER A 1 80 ? -0.884 -3.954 -10.238 1.00 96.50 80 SER A CA 1
ATOM 634 C C . SER A 1 80 ? -1.061 -3.930 -8.711 1.00 96.50 80 SER A C 1
ATOM 636 O O . SER A 1 80 ? -0.923 -4.969 -8.061 1.00 96.50 80 SER A O 1
ATOM 638 N N . CYS A 1 81 ? -1.363 -2.766 -8.124 1.00 97.12 81 CYS A N 1
ATOM 639 C CA . CYS A 1 81 ? -1.450 -2.584 -6.681 1.00 97.12 81 CYS A CA 1
ATOM 640 C C . CYS A 1 81 ? -2.748 -3.146 -6.087 1.00 97.12 81 CYS A C 1
ATOM 642 O O . CYS A 1 81 ? -3.849 -2.906 -6.585 1.00 97.12 81 CYS A O 1
ATOM 644 N N . LYS A 1 82 ? -2.626 -3.852 -4.960 1.00 97.50 82 LYS A N 1
ATOM 645 C CA . LYS A 1 82 ? -3.746 -4.437 -4.211 1.00 97.50 82 LYS A CA 1
ATOM 646 C C . LYS A 1 82 ? -3.572 -4.231 -2.708 1.00 97.50 82 LYS A C 1
ATOM 648 O O . LYS A 1 82 ? -2.461 -4.348 -2.191 1.00 97.50 82 LYS A O 1
ATOM 653 N N . ILE A 1 83 ? -4.674 -3.973 -2.002 1.00 96.62 83 ILE A N 1
ATOM 654 C CA . ILE A 1 83 ? -4.702 -3.985 -0.533 1.00 96.62 83 ILE A CA 1
ATOM 655 C C . ILE A 1 83 ? -4.654 -5.443 -0.068 1.00 96.62 83 ILE A C 1
ATOM 657 O O . ILE A 1 83 ? -5.469 -6.258 -0.490 1.00 96.62 83 ILE A O 1
ATOM 661 N N . MET A 1 84 ? -3.671 -5.768 0.768 1.00 96.81 84 MET A N 1
ATOM 662 C CA . MET A 1 84 ? -3.419 -7.117 1.288 1.00 96.81 84 MET A CA 1
ATOM 663 C C . MET A 1 84 ? -3.981 -7.325 2.693 1.00 96.81 84 MET A C 1
ATOM 665 O O . MET A 1 84 ? -4.169 -8.462 3.115 1.00 96.81 84 MET A O 1
ATOM 669 N N . THR A 1 85 ? -4.239 -6.243 3.427 1.00 94.56 85 THR A N 1
ATOM 670 C CA . THR A 1 85 ? -4.856 -6.314 4.754 1.00 94.56 85 THR A CA 1
ATOM 671 C C . THR A 1 85 ? -6.372 -6.425 4.617 1.00 94.56 85 THR A C 1
ATOM 673 O O . THR A 1 85 ? -6.994 -5.556 4.011 1.00 94.56 85 THR A O 1
ATOM 676 N N . ALA A 1 86 ? -6.970 -7.458 5.207 1.00 91.94 86 ALA A N 1
ATOM 677 C CA . ALA A 1 86 ? -8.420 -7.560 5.342 1.00 91.94 86 ALA A CA 1
ATOM 678 C C . ALA A 1 86 ? -8.931 -6.662 6.482 1.00 91.94 86 ALA A C 1
ATOM 680 O O . ALA A 1 86 ? -8.251 -6.517 7.501 1.00 91.94 86 ALA A O 1
ATOM 681 N N . ALA A 1 87 ? -10.128 -6.091 6.322 1.00 90.06 87 ALA A N 1
ATOM 682 C CA . ALA A 1 87 ? -10.821 -5.403 7.409 1.00 90.06 87 ALA A CA 1
ATOM 683 C C . ALA A 1 87 ? -11.106 -6.381 8.559 1.00 90.06 87 ALA A C 1
ATOM 685 O O . ALA A 1 87 ? -11.521 -7.520 8.331 1.00 90.06 87 ALA A O 1
ATOM 686 N N . LYS A 1 88 ? -10.870 -5.938 9.796 1.00 89.19 88 LYS A N 1
ATOM 687 C CA . LYS A 1 88 ? -11.243 -6.683 11.000 1.00 89.19 88 LYS A CA 1
ATOM 688 C C . LYS A 1 88 ? -12.687 -6.365 11.378 1.00 89.19 88 LYS A C 1
ATOM 690 O O . LYS A 1 88 ? -13.045 -5.201 11.499 1.00 89.19 88 LYS A O 1
ATOM 695 N N . GLU A 1 89 ? -13.473 -7.404 11.642 1.00 82.69 89 GLU A N 1
ATOM 696 C CA . GLU A 1 89 ? -14.839 -7.291 12.161 1.00 82.69 89 GLU A CA 1
ATOM 697 C C . GLU A 1 89 ? -14.853 -7.568 13.669 1.00 82.69 89 GLU A C 1
ATOM 699 O O . GLU A 1 89 ? -14.497 -8.660 14.120 1.00 82.69 89 GLU A O 1
ATOM 704 N N . PHE A 1 90 ? -15.301 -6.601 14.468 1.00 76.00 90 PHE A N 1
ATOM 705 C CA . PHE A 1 90 ? -15.401 -6.740 15.923 1.00 76.00 90 PHE A CA 1
ATOM 706 C C . PHE A 1 90 ? -16.843 -7.045 16.338 1.00 76.00 90 PHE A C 1
ATOM 708 O O . PHE A 1 90 ? -17.536 -6.232 16.946 1.00 76.00 90 PHE A O 1
ATOM 715 N N . ASN A 1 91 ? -17.312 -8.252 16.010 1.00 69.88 91 ASN A N 1
ATOM 716 C CA . ASN A 1 91 ? -18.700 -8.664 16.263 1.00 69.88 91 ASN A CA 1
ATOM 717 C C . ASN A 1 91 ? -19.106 -8.618 17.748 1.00 69.88 91 ASN A C 1
ATOM 719 O O . ASN A 1 91 ? -20.272 -8.395 18.058 1.00 69.88 91 ASN A O 1
ATOM 723 N N . HIS A 1 92 ? -18.155 -8.779 18.670 1.00 67.06 92 HIS A N 1
ATOM 724 C CA . HIS A 1 92 ? -18.402 -8.749 20.115 1.00 67.06 92 HIS A CA 1
ATOM 725 C C . HIS A 1 92 ? -18.705 -7.343 20.662 1.00 67.06 92 HIS A C 1
ATOM 727 O O . HIS A 1 92 ? -19.318 -7.234 21.718 1.00 67.06 92 HIS A O 1
ATOM 733 N N . LEU A 1 93 ? -18.352 -6.268 19.944 1.00 60.75 93 LEU A N 1
ATOM 734 C CA . LEU A 1 93 ? -18.719 -4.901 20.341 1.00 60.75 93 LEU A CA 1
ATOM 735 C C . LEU A 1 93 ? -20.201 -4.592 20.078 1.00 60.75 93 LEU A C 1
ATOM 737 O O . LEU A 1 93 ? -20.770 -3.745 20.761 1.00 60.75 93 LEU A O 1
ATOM 741 N N . LYS A 1 94 ? -20.860 -5.312 19.156 1.00 59.94 94 LYS A N 1
ATOM 742 C CA . LYS A 1 94 ? -22.305 -5.154 18.898 1.00 59.94 94 LYS A CA 1
ATOM 743 C C . LYS A 1 94 ? -23.152 -5.520 20.120 1.00 59.94 94 LYS A C 1
ATOM 745 O O . LYS A 1 94 ? -24.208 -4.936 20.326 1.00 59.94 94 LYS A O 1
ATOM 750 N N . LEU A 1 95 ? -22.663 -6.435 20.960 1.00 58.31 95 LEU A N 1
ATOM 751 C CA . LEU A 1 95 ? -23.335 -6.845 22.197 1.00 58.31 95 LEU A CA 1
ATOM 752 C C . LEU A 1 95 ? -23.268 -5.775 23.299 1.00 58.31 95 LEU A C 1
ATOM 754 O O . LEU A 1 95 ? -24.086 -5.796 24.209 1.00 58.31 95 LEU A O 1
ATOM 758 N N . LEU A 1 96 ? -22.323 -4.831 23.214 1.00 60.66 96 LEU A N 1
ATOM 759 C CA . LEU A 1 96 ? -22.164 -3.741 24.184 1.00 60.66 96 LEU A CA 1
ATOM 760 C C . LEU A 1 96 ? -22.968 -2.482 23.818 1.00 60.66 96 LEU A C 1
ATOM 762 O O . LEU A 1 96 ? -23.095 -1.588 24.647 1.00 60.66 96 LEU A O 1
ATOM 766 N N . GLN A 1 97 ? -23.507 -2.400 22.596 1.00 60.97 97 GLN A N 1
ATOM 767 C CA . GLN A 1 97 ? -24.285 -1.253 22.098 1.00 60.97 97 GLN A CA 1
ATOM 768 C C . GLN A 1 97 ? -25.808 -1.421 22.267 1.00 60.97 97 GLN A C 1
ATOM 770 O O . GLN A 1 97 ? -26.565 -0.566 21.823 1.00 60.97 97 GLN A O 1
ATOM 775 N N . SER A 1 98 ? -26.266 -2.521 22.876 1.00 56.88 98 SER A N 1
ATOM 776 C CA . SER A 1 98 ? -27.690 -2.865 2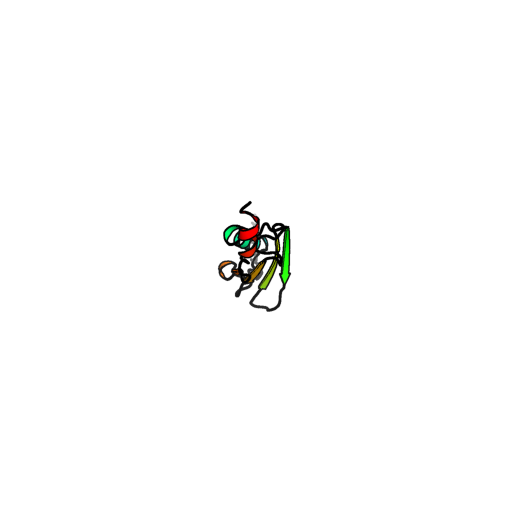3.039 1.00 56.88 98 SER A CA 1
ATOM 777 C C . SER A 1 98 ? -28.249 -2.565 24.442 1.00 56.88 98 SER A C 1
ATOM 779 O O . SER A 1 98 ? -29.113 -3.294 24.919 1.00 56.88 98 SER A O 1
ATOM 781 N N . ASN A 1 99 ? -27.762 -1.505 25.097 1.00 46.66 99 ASN A N 1
ATOM 782 C CA . ASN A 1 99 ? -28.362 -0.958 26.322 1.00 46.66 99 ASN A CA 1
ATOM 783 C C . ASN A 1 99 ? -28.964 0.418 26.057 1.00 46.66 99 ASN A C 1
ATOM 785 O O . ASN A 1 99 ? -28.199 1.294 25.595 1.00 46.66 99 ASN A O 1
#

Secondary structure (DSSP, 8-state):
-----------------------HHHHHHHHHHH----EEEEEEE--SSS-EEEEEEES-TTT-TT-EEEEESSTT-GGGEEE-SPPPP-GGGGGGS--

Organism: Neptuniibacter caesariensis (NCBI:txid207954)

Foldseek 3Di:
DDDDDDDDDDDDPDPDPPQQFDDPVLVVVCCVVPHPFQFDDKDKDDDDPAKTKIFTDGPDCQFPVPGWIWIASGRRDSVSIDTPDGTDDPPVVVVVPPD

Sequence (99 aa):
MKTISHLFIALSVVCTNVVAEVKDYQVIRLIAMKSECQREDLNRFNRDKKSVTFQAKCSNVSHYPDGVKVHCSDRGDERSCKIMTAAKEFNHLKLLQSN